Protein AF-A0A3E2NBL4-F1 (afdb_monomer_lite)

Foldseek 3Di:
DFKKKFKDAFDPLLQVVLCVVDPDDAPDRIWIKIFDAPDQQRRLVVCVVLVRHNRRDDPVGMDTDPDPLSVVVCVVPGMWIASRHHDDSHIDHSNVSD

Organism: NCBI:txid253257

Sequence (98 aa):
MKVLGTNTSLPYGMLQKIKQLSDKEIYHNQFRVICRCKGIADGNKKCELTGLGSKVFSAGWTSITGNRTELELCETEDIWICKDGTLGNEYVSVKDLQ

Secondary structure (DSSP, 8-state):
-EEEEEEEEPPHHHHHHHHHH-SS----SEEEEEEEESSHHHHHHHHHHTTS-S-S--TTTEEE---HHHHHHHHH-SEEEETTSSS-S-EEESGGG-

Radius of gyration: 12.04 Å; chains: 1; bounding box: 28×28×32 Å

pLDDT: mean 92.42, std 5.09, range [74.5, 97.81]

Structure (mmCIF, N/CA/C/O backbone):
data_AF-A0A3E2NBL4-F1
#
_entry.id   AF-A0A3E2NBL4-F1
#
loop_
_atom_site.group_PDB
_atom_site.id
_atom_site.type_symbol
_atom_site.label_atom_id
_atom_site.label_alt_id
_atom_site.label_comp_id
_atom_site.label_asym_id
_atom_site.label_entity_id
_atom_site.label_seq_id
_atom_site.pdbx_PDB_ins_code
_atom_site.Cartn_x
_atom_site.Cartn_y
_atom_site.Cartn_z
_atom_site.occupancy
_atom_site.B_iso_or_equiv
_atom_site.auth_seq_id
_atom_site.auth_comp_id
_atom_site.auth_asym_id
_atom_site.auth_atom_id
_atom_site.pdbx_PDB_model_num
ATOM 1 N N . MET A 1 1 ? -12.323 9.352 8.140 1.00 83.69 1 MET A N 1
ATOM 2 C CA . MET A 1 1 ? -11.413 8.305 7.613 1.00 83.69 1 MET A CA 1
ATOM 3 C C . MET A 1 1 ? -10.187 9.007 7.056 1.00 83.69 1 MET A C 1
ATOM 5 O O . MET A 1 1 ? -10.346 10.123 6.582 1.00 83.69 1 MET A O 1
ATOM 9 N N . LYS A 1 2 ? -8.993 8.420 7.158 1.00 92.75 2 LYS A N 1
ATOM 10 C CA . LYS A 1 2 ? -7.763 8.971 6.564 1.00 92.75 2 LYS A CA 1
ATOM 11 C C . LYS A 1 2 ? -7.161 7.961 5.602 1.00 92.75 2 LYS A C 1
ATOM 13 O O . LYS A 1 2 ? -7.427 6.770 5.736 1.00 92.75 2 LYS A O 1
ATOM 18 N N . VAL A 1 3 ? -6.349 8.435 4.669 1.00 96.88 3 VAL A N 1
ATOM 19 C CA . VAL A 1 3 ? -5.555 7.566 3.803 1.00 96.88 3 VAL A CA 1
ATOM 20 C C . VAL A 1 3 ? -4.115 7.627 4.288 1.00 96.88 3 VAL A C 1
ATOM 22 O O . VAL A 1 3 ? -3.514 8.700 4.360 1.00 96.88 3 VAL A O 1
ATOM 25 N N . LEU A 1 4 ? -3.597 6.483 4.721 1.00 97.25 4 LEU A N 1
ATOM 26 C CA . LEU A 1 4 ? -2.201 6.323 5.104 1.00 97.25 4 LEU A CA 1
ATOM 27 C C . LEU A 1 4 ? -1.394 5.920 3.878 1.00 97.25 4 LEU A C 1
ATOM 29 O O . LEU A 1 4 ? -1.876 5.118 3.091 1.00 97.25 4 LEU A O 1
ATOM 33 N N . GLY A 1 5 ? -0.180 6.440 3.747 1.00 96.69 5 GLY A N 1
ATOM 34 C CA . GLY A 1 5 ? 0.791 6.058 2.730 1.00 96.69 5 GLY A CA 1
ATOM 35 C C . GLY A 1 5 ? 2.105 5.633 3.375 1.00 96.69 5 GLY A C 1
ATOM 36 O O . GLY A 1 5 ? 2.550 6.235 4.354 1.00 96.69 5 GLY A O 1
ATOM 37 N N . THR A 1 6 ? 2.734 4.590 2.847 1.00 96.69 6 THR A N 1
ATOM 38 C CA . THR A 1 6 ? 4.067 4.143 3.269 1.00 96.69 6 THR A CA 1
ATOM 39 C C . THR A 1 6 ? 4.793 3.464 2.115 1.00 96.69 6 THR A C 1
ATOM 41 O O . THR A 1 6 ? 4.157 3.038 1.154 1.00 96.69 6 THR A O 1
ATOM 44 N N . ASN A 1 7 ? 6.115 3.355 2.213 1.00 95.56 7 ASN A N 1
ATOM 45 C CA . ASN A 1 7 ? 6.914 2.579 1.274 1.00 95.56 7 ASN A CA 1
ATOM 46 C C . ASN A 1 7 ? 7.317 1.276 1.959 1.00 95.56 7 ASN A C 1
ATOM 48 O O . ASN A 1 7 ? 7.960 1.304 3.007 1.00 95.56 7 ASN A O 1
ATOM 52 N N . THR A 1 8 ? 6.943 0.140 1.379 1.00 94.56 8 THR A N 1
ATOM 53 C CA . THR A 1 8 ? 7.277 -1.176 1.930 1.00 94.56 8 THR A CA 1
ATOM 54 C C . THR A 1 8 ? 7.569 -2.184 0.827 1.00 94.56 8 THR A C 1
ATOM 56 O O . THR A 1 8 ? 7.214 -1.977 -0.333 1.00 94.56 8 THR A O 1
ATOM 59 N N . SER A 1 9 ? 8.216 -3.285 1.186 1.00 93.25 9 SER A N 1
ATOM 60 C CA . SER A 1 9 ? 8.366 -4.427 0.291 1.00 93.25 9 SER A CA 1
ATOM 61 C C . SER A 1 9 ? 7.074 -5.234 0.220 1.00 93.25 9 SER A C 1
ATOM 63 O O . SER A 1 9 ? 6.332 -5.327 1.198 1.00 93.25 9 SER A O 1
ATOM 65 N N . LEU A 1 10 ? 6.824 -5.855 -0.932 1.00 93.25 10 LEU A N 1
ATOM 66 C CA . LEU A 1 10 ? 5.663 -6.718 -1.135 1.00 93.25 10 LEU A CA 1
ATOM 67 C C . LEU A 1 10 ? 6.003 -8.192 -0.862 1.00 93.25 10 LEU A C 1
ATOM 69 O O . LEU A 1 10 ? 7.143 -8.612 -1.095 1.00 93.25 10 LEU A O 1
ATOM 73 N N . PRO A 1 11 ? 5.021 -9.009 -0.439 1.00 93.69 11 PRO A N 1
ATOM 74 C CA . PRO A 1 11 ? 5.147 -10.462 -0.448 1.00 93.69 11 PRO A CA 1
ATOM 75 C C . 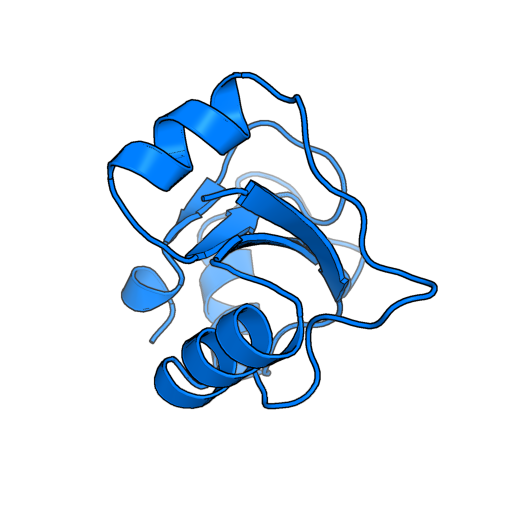PRO A 1 11 ? 5.536 -10.984 -1.836 1.00 93.69 11 PRO A C 1
ATOM 77 O O . PRO A 1 11 ? 5.096 -10.446 -2.851 1.00 93.69 11 PRO A O 1
ATOM 80 N N . TYR A 1 12 ? 6.315 -12.068 -1.892 1.00 91.38 12 TYR A N 1
ATOM 81 C CA . TYR A 1 12 ? 6.885 -12.579 -3.147 1.00 91.38 12 TYR A CA 1
ATOM 82 C C . TYR A 1 12 ? 5.837 -12.823 -4.248 1.00 91.38 12 TYR A C 1
ATOM 84 O O . TYR A 1 12 ? 6.046 -12.409 -5.384 1.00 91.38 12 TYR A O 1
ATOM 92 N N . GLY A 1 13 ? 4.691 -13.428 -3.917 1.00 92.06 13 GLY A N 1
ATOM 93 C CA . GLY A 1 13 ? 3.618 -13.673 -4.890 1.00 92.06 13 GLY A CA 1
ATOM 94 C C . GLY A 1 13 ? 3.039 -12.384 -5.487 1.00 92.06 13 GLY A C 1
ATOM 95 O O . GLY A 1 13 ? 2.897 -12.277 -6.704 1.00 92.06 13 GLY A O 1
ATOM 96 N N . MET A 1 14 ? 2.790 -11.374 -4.648 1.00 93.62 14 MET A N 1
ATOM 97 C CA . MET A 1 14 ? 2.317 -10.059 -5.098 1.00 93.62 14 MET A CA 1
ATOM 98 C C . MET A 1 14 ? 3.392 -9.320 -5.905 1.00 93.62 14 MET A C 1
ATOM 100 O O . MET A 1 14 ? 3.077 -8.690 -6.910 1.00 93.62 14 MET A O 1
ATOM 104 N N . LEU A 1 15 ? 4.665 -9.437 -5.508 1.00 92.31 15 LEU A N 1
ATOM 105 C CA . LEU A 1 15 ? 5.800 -8.850 -6.223 1.00 92.31 15 LEU A CA 1
ATOM 106 C C . LEU A 1 15 ? 5.929 -9.398 -7.652 1.00 92.31 15 LEU A C 1
ATOM 108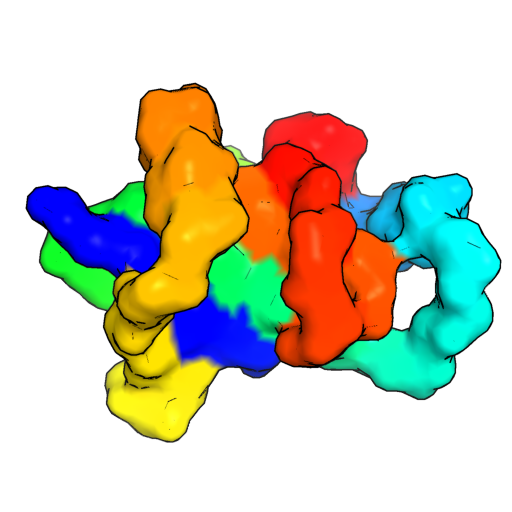 O O . LEU A 1 15 ? 6.220 -8.641 -8.573 1.00 92.31 15 LEU A O 1
ATOM 112 N N . GLN A 1 16 ? 5.725 -10.703 -7.853 1.00 91.44 16 GLN A N 1
ATOM 113 C CA . GLN A 1 16 ? 5.764 -11.294 -9.195 1.00 91.44 16 GLN A CA 1
ATOM 114 C C . GLN A 1 16 ? 4.629 -10.755 -10.071 1.00 91.44 16 GLN A C 1
ATOM 116 O O . GLN A 1 16 ? 4.874 -10.348 -11.204 1.00 91.44 16 GLN A O 1
ATOM 121 N N . LYS A 1 17 ? 3.406 -10.686 -9.532 1.00 93.06 17 LYS A N 1
ATOM 122 C CA . LYS A 1 17 ? 2.244 -10.168 -10.266 1.00 93.06 17 LYS A CA 1
ATOM 123 C C . LYS A 1 17 ? 2.386 -8.687 -10.604 1.00 93.06 17 LYS A C 1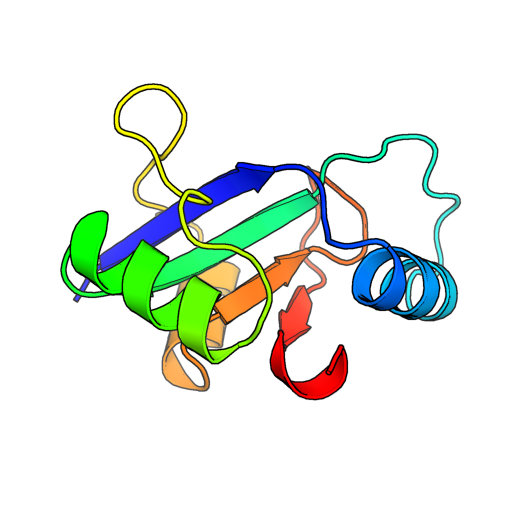
ATOM 125 O O . LYS A 1 17 ? 2.169 -8.308 -11.747 1.00 93.06 17 LYS A O 1
ATOM 130 N N . ILE A 1 18 ? 2.807 -7.846 -9.657 1.00 91.81 18 ILE A N 1
ATOM 131 C CA . ILE A 1 18 ? 2.937 -6.407 -9.924 1.00 91.81 18 ILE A CA 1
ATOM 132 C C . ILE A 1 18 ? 4.011 -6.117 -10.981 1.00 91.81 18 ILE A C 1
ATOM 134 O O . ILE A 1 18 ? 3.816 -5.242 -11.816 1.00 91.81 18 ILE A O 1
ATOM 138 N N . LYS A 1 19 ? 5.099 -6.903 -11.013 1.00 89.06 19 LYS A N 1
ATOM 139 C CA . LYS A 1 19 ? 6.137 -6.811 -12.053 1.00 89.06 19 LYS A CA 1
ATOM 140 C C . LYS A 1 19 ? 5.628 -7.168 -13.450 1.00 89.06 19 LYS A C 1
ATOM 142 O O . LYS A 1 19 ? 6.186 -6.680 -14.419 1.00 89.06 19 LYS A O 1
ATOM 147 N N . GLN A 1 20 ? 4.593 -8.000 -13.558 1.00 89.44 20 GLN A N 1
ATOM 148 C CA . GLN A 1 20 ? 3.943 -8.312 -14.837 1.00 89.44 20 GLN A CA 1
ATOM 149 C C . GLN A 1 20 ? 2.955 -7.223 -15.278 1.00 89.44 20 GLN A C 1
ATOM 151 O O . GLN A 1 20 ? 2.595 -7.174 -16.448 1.00 89.44 20 GLN A O 1
ATOM 156 N N . LEU A 1 21 ? 2.498 -6.381 -14.346 1.00 88.62 21 LEU A N 1
ATOM 157 C CA . LEU A 1 21 ? 1.507 -5.328 -14.586 1.00 88.62 21 LEU A CA 1
ATOM 158 C C . LEU A 1 21 ? 2.117 -3.937 -14.789 1.00 88.62 21 LEU A C 1
ATOM 160 O O . LEU A 1 21 ? 1.383 -3.018 -15.150 1.00 88.62 21 LEU A O 1
ATOM 164 N N . SER A 1 22 ? 3.400 -3.753 -14.476 1.00 84.81 22 SER A N 1
ATOM 165 C CA . SER A 1 22 ? 4.093 -2.484 -14.697 1.00 84.81 22 SER A CA 1
ATOM 166 C C . SER A 1 22 ? 4.698 -2.460 -16.094 1.00 84.81 22 SER A C 1
ATOM 168 O O . SER A 1 22 ? 5.384 -3.395 -16.501 1.00 84.81 22 SER A O 1
ATOM 170 N N . ASP A 1 23 ? 4.492 -1.348 -16.792 1.00 81.00 23 ASP A N 1
ATOM 171 C CA . ASP A 1 23 ? 5.113 -1.073 -18.089 1.00 81.00 23 ASP A CA 1
ATOM 172 C C . ASP A 1 23 ? 6.569 -0.586 -17.948 1.00 81.00 23 ASP A C 1
ATOM 174 O O . ASP A 1 23 ? 7.234 -0.271 -18.938 1.00 81.00 23 ASP A O 1
ATOM 178 N N . LYS A 1 24 ? 7.077 -0.492 -16.711 1.00 81.38 24 LYS A N 1
ATOM 179 C CA . LYS A 1 24 ? 8.422 -0.012 -16.388 1.00 81.38 24 LYS A CA 1
ATOM 180 C C . LYS A 1 24 ? 9.264 -1.111 -15.766 1.00 81.38 24 LYS A C 1
ATOM 182 O O . LYS A 1 24 ? 8.788 -1.974 -15.032 1.00 81.38 24 LYS A O 1
ATOM 187 N N . GLU A 1 25 ? 10.567 -1.029 -16.009 1.00 78.94 25 GLU A N 1
ATOM 188 C CA . GLU A 1 25 ? 11.514 -1.920 -15.358 1.00 78.94 25 GLU A CA 1
ATOM 189 C C . GLU A 1 25 ? 11.639 -1.551 -13.870 1.00 78.94 25 GLU A C 1
ATOM 191 O O . GLU A 1 25 ? 12.103 -0.470 -13.499 1.00 78.94 25 GLU A O 1
ATOM 196 N N . ILE A 1 26 ? 11.175 -2.450 -12.998 1.00 79.94 26 ILE A N 1
ATOM 197 C CA . ILE A 1 26 ? 11.185 -2.240 -11.550 1.00 79.94 26 ILE A CA 1
ATOM 198 C C . ILE A 1 26 ? 12.517 -2.723 -10.966 1.00 79.94 26 ILE A C 1
ATOM 200 O O . ILE A 1 26 ? 12.697 -3.910 -10.676 1.00 79.94 26 ILE A O 1
ATOM 204 N N . TYR A 1 27 ? 13.435 -1.783 -10.735 1.00 74.50 27 TYR A N 1
ATOM 205 C CA . TYR A 1 27 ? 14.747 -2.062 -10.130 1.00 74.50 27 TYR A CA 1
ATOM 206 C C . TYR A 1 27 ? 14.734 -2.101 -8.593 1.00 74.50 27 TYR A C 1
ATOM 208 O O . TYR A 1 27 ? 15.663 -2.623 -7.975 1.00 74.50 27 TYR A O 1
ATOM 216 N N . HIS A 1 28 ? 13.692 -1.560 -7.955 1.00 74.88 28 HIS A N 1
ATOM 217 C CA . HIS A 1 28 ? 13.578 -1.485 -6.497 1.00 74.88 28 HIS A CA 1
ATOM 218 C C . HIS A 1 28 ? 12.466 -2.392 -5.969 1.00 74.88 28 HIS A C 1
ATOM 220 O O . HIS A 1 28 ? 11.395 -2.491 -6.549 1.00 74.88 28 HIS A O 1
ATOM 226 N N . ASN A 1 29 ? 12.695 -3.023 -4.817 1.00 85.44 29 ASN A N 1
ATOM 227 C CA . ASN A 1 29 ? 11.709 -3.920 -4.202 1.00 85.44 29 ASN A CA 1
ATOM 228 C C . ASN A 1 29 ? 10.739 -3.202 -3.251 1.00 85.44 29 ASN A C 1
ATOM 230 O O . ASN A 1 29 ? 9.971 -3.872 -2.568 1.00 85.44 29 ASN A O 1
ATOM 234 N N . GLN A 1 30 ? 10.792 -1.869 -3.175 1.00 92.31 30 GLN A N 1
ATOM 235 C CA . GLN A 1 30 ? 9.889 -1.070 -2.351 1.00 92.31 30 GLN A CA 1
ATOM 236 C C . GLN A 1 30 ? 8.797 -0.433 -3.201 1.00 92.31 30 GLN A C 1
ATOM 238 O O . GLN A 1 30 ? 9.056 0.104 -4.276 1.00 92.31 30 GLN A O 1
ATOM 243 N N . PHE A 1 31 ? 7.589 -0.451 -2.659 1.00 95.06 31 PHE A N 1
ATOM 244 C CA . PHE A 1 31 ? 6.381 0.011 -3.310 1.00 95.06 31 PHE A CA 1
ATOM 245 C C . PHE A 1 31 ? 5.632 0.946 -2.383 1.00 95.06 31 PHE A C 1
ATOM 247 O O . PHE A 1 31 ? 5.566 0.724 -1.169 1.00 95.06 31 PHE A O 1
ATOM 254 N N . ARG A 1 32 ? 5.051 1.989 -2.967 1.00 95.31 32 ARG A N 1
ATOM 255 C CA . ARG A 1 32 ? 4.134 2.860 -2.256 1.00 95.31 32 ARG A CA 1
ATOM 256 C C . ARG A 1 32 ? 2.820 2.119 -2.062 1.00 95.31 32 ARG A C 1
ATOM 258 O O . ARG A 1 32 ? 2.160 1.747 -3.028 1.00 95.31 32 ARG A O 1
ATOM 265 N N . VAL A 1 33 ? 2.452 1.923 -0.806 1.00 97.06 33 VAL A N 1
ATOM 266 C CA . VAL A 1 33 ? 1.186 1.325 -0.391 1.00 97.06 33 VAL A CA 1
ATOM 267 C C . VAL A 1 33 ? 0.347 2.405 0.262 1.00 97.06 33 VAL A C 1
ATOM 269 O O . VAL A 1 33 ? 0.819 3.091 1.174 1.00 97.06 33 VAL A O 1
ATOM 272 N N . ILE A 1 34 ? -0.902 2.524 -0.179 1.00 97.31 34 ILE A N 1
ATOM 273 C CA . ILE A 1 34 ? -1.891 3.404 0.435 1.00 97.31 34 ILE A CA 1
ATOM 274 C C . ILE A 1 34 ? -3.040 2.598 1.033 1.00 97.31 34 ILE A C 1
ATOM 276 O O . ILE A 1 34 ? -3.409 1.547 0.510 1.00 97.31 34 ILE A O 1
ATOM 280 N N . CYS A 1 35 ? -3.585 3.072 2.153 1.00 97.69 35 CYS A N 1
ATOM 281 C CA . CYS A 1 35 ? -4.689 2.416 2.843 1.00 97.69 35 CYS A CA 1
ATOM 282 C C . CYS A 1 35 ? -5.668 3.416 3.464 1.00 97.69 35 CYS A C 1
ATOM 284 O O . CYS A 1 35 ? -5.290 4.205 4.341 1.00 97.69 35 CYS A O 1
ATOM 286 N N . ARG A 1 36 ? -6.948 3.338 3.087 1.00 97.31 36 ARG A N 1
ATOM 287 C CA . ARG A 1 36 ? -8.034 4.047 3.768 1.00 97.31 36 ARG A CA 1
ATOM 288 C C . ARG A 1 36 ? -8.350 3.365 5.090 1.00 97.31 36 ARG A C 1
ATOM 290 O O . ARG A 1 36 ? -8.827 2.235 5.135 1.00 97.31 36 ARG A O 1
ATOM 297 N N . CYS A 1 37 ? -8.125 4.057 6.198 1.00 96.69 37 CYS A N 1
ATOM 298 C CA . CYS A 1 37 ? -8.302 3.480 7.526 1.00 96.69 37 CYS A CA 1
ATOM 299 C C . CYS A 1 37 ? -8.561 4.539 8.606 1.00 96.69 37 CYS A C 1
ATOM 301 O O . CYS A 1 37 ? -8.471 5.754 8.393 1.00 96.69 37 CYS A O 1
ATOM 303 N N . LYS A 1 38 ? -8.906 4.074 9.810 1.00 95.88 38 LYS A N 1
ATOM 304 C CA . LYS A 1 38 ? -9.056 4.927 11.004 1.00 95.88 38 LYS A CA 1
ATOM 305 C C . LYS A 1 38 ? -7.710 5.275 11.652 1.00 95.88 38 LYS A C 1
ATOM 307 O O . LYS A 1 38 ? -7.594 6.295 12.328 1.00 95.88 38 LYS A O 1
ATOM 312 N N . GLY A 1 39 ? -6.679 4.461 11.438 1.00 95.69 39 GLY A N 1
ATOM 313 C CA . GLY A 1 39 ? -5.368 4.567 12.082 1.00 95.69 39 GLY A CA 1
ATOM 314 C C . GLY A 1 39 ? -4.447 3.416 11.689 1.00 95.69 39 GLY A C 1
ATOM 315 O O . GLY A 1 39 ? -4.883 2.497 11.008 1.00 95.69 39 GLY A O 1
ATOM 316 N N . ILE A 1 40 ? -3.191 3.452 12.146 1.00 96.81 40 ILE A N 1
ATOM 317 C CA . ILE A 1 40 ? -2.172 2.441 11.800 1.00 96.81 40 ILE A CA 1
ATOM 318 C C . ILE A 1 40 ? -2.641 1.021 12.144 1.00 96.81 40 ILE A C 1
ATOM 320 O O . ILE A 1 40 ? -2.493 0.122 11.326 1.00 96.81 40 ILE A O 1
ATOM 324 N N . ALA A 1 41 ? -3.247 0.822 13.318 1.00 96.69 41 ALA A N 1
ATOM 325 C CA . ALA A 1 41 ? -3.747 -0.491 13.731 1.00 96.69 41 ALA A CA 1
ATOM 326 C C . ALA A 1 41 ? -4.841 -1.029 12.789 1.00 96.69 41 ALA A C 1
ATOM 328 O O . ALA A 1 41 ? -4.806 -2.192 12.401 1.00 96.69 41 ALA A O 1
ATOM 329 N N . ASP A 1 42 ? -5.779 -0.170 12.383 1.00 97.38 42 ASP A N 1
ATOM 330 C CA . ASP A 1 42 ? -6.832 -0.516 11.421 1.00 97.38 42 ASP A CA 1
ATOM 331 C C . ASP A 1 42 ? -6.241 -0.791 10.029 1.00 97.38 42 ASP A C 1
ATOM 333 O O . ASP A 1 42 ? -6.580 -1.790 9.404 1.00 97.38 42 ASP A O 1
ATOM 337 N N . GLY A 1 43 ? -5.289 0.036 9.580 1.00 96.88 43 GLY A N 1
ATOM 338 C CA . GLY A 1 43 ? -4.587 -0.162 8.312 1.00 96.88 43 GLY A CA 1
ATOM 339 C C . GLY A 1 43 ? -3.840 -1.495 8.255 1.00 96.88 43 GLY A C 1
ATOM 340 O O . GLY A 1 43 ? -4.014 -2.250 7.305 1.00 96.88 43 GLY A O 1
ATOM 341 N N . ASN A 1 44 ? -3.083 -1.830 9.303 1.00 97.69 44 ASN A N 1
ATOM 342 C CA . ASN A 1 44 ? -2.366 -3.103 9.399 1.00 97.69 44 ASN A CA 1
ATOM 343 C C . ASN A 1 44 ? -3.309 -4.307 9.474 1.00 97.69 44 ASN A C 1
ATOM 345 O O . ASN A 1 44 ? -3.034 -5.318 8.835 1.00 97.69 44 ASN A O 1
ATOM 349 N N . LYS A 1 45 ? -4.445 -4.194 10.175 1.00 97.81 45 LYS A N 1
ATOM 350 C CA . LYS A 1 45 ? -5.468 -5.250 10.184 1.00 97.81 45 LYS A CA 1
ATOM 351 C C . LYS A 1 45 ? -5.997 -5.526 8.775 1.00 97.81 45 LYS A C 1
ATOM 353 O O . LYS A 1 45 ? -6.151 -6.682 8.396 1.00 97.81 45 LYS A O 1
ATOM 358 N N . LYS A 1 46 ? -6.263 -4.481 7.983 1.00 96.81 46 LYS A N 1
ATOM 359 C CA . LYS A 1 46 ? -6.698 -4.646 6.587 1.00 96.81 46 LYS A CA 1
ATOM 360 C C . LYS A 1 46 ? -5.607 -5.290 5.728 1.00 96.81 46 LYS A C 1
ATOM 362 O O . LYS A 1 46 ? -5.912 -6.198 4.967 1.00 96.81 46 LYS A O 1
ATOM 367 N N . CYS A 1 47 ? -4.348 -4.876 5.883 1.00 96.50 47 CYS A N 1
ATOM 368 C CA . CYS A 1 47 ? -3.218 -5.481 5.170 1.00 96.50 47 CYS A CA 1
ATOM 369 C C . CYS A 1 47 ? -3.011 -6.960 5.514 1.00 96.50 47 CYS A C 1
ATOM 371 O O . CYS A 1 47 ? -2.647 -7.751 4.649 1.00 96.50 47 CYS A O 1
ATOM 373 N N . GLU A 1 48 ? -3.246 -7.348 6.764 1.00 96.38 48 GLU A N 1
ATOM 374 C CA . GLU A 1 48 ? -3.161 -8.743 7.188 1.00 96.38 48 GLU A CA 1
ATOM 375 C C . GLU A 1 48 ? -4.257 -9.590 6.534 1.00 96.38 48 GLU A C 1
ATOM 377 O O . GLU A 1 48 ? -3.965 -10.650 5.984 1.00 96.38 48 GLU A O 1
ATOM 382 N N . LEU A 1 49 ? -5.495 -9.082 6.492 1.00 95.44 49 LEU A N 1
ATOM 383 C CA . LEU A 1 49 ? -6.622 -9.749 5.828 1.00 95.44 49 LEU A CA 1
ATOM 384 C C . LEU A 1 49 ? -6.408 -9.934 4.322 1.00 95.44 49 LEU A C 1
ATOM 386 O O . L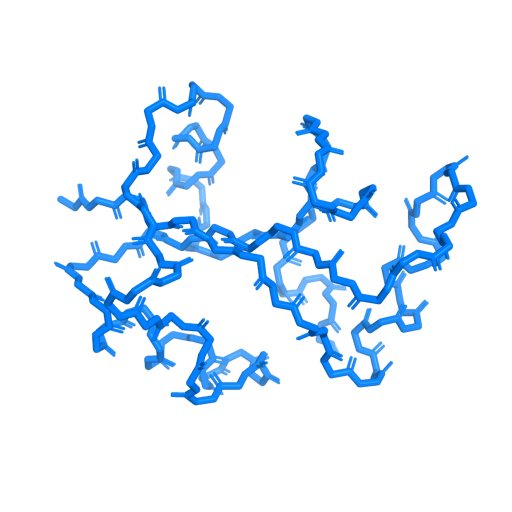EU A 1 49 ? -6.941 -10.878 3.742 1.00 95.44 49 LEU A O 1
ATOM 390 N N . THR A 1 50 ? -5.634 -9.054 3.687 1.00 94.06 50 THR A N 1
ATOM 391 C CA . THR A 1 50 ? -5.315 -9.161 2.259 1.00 94.06 50 THR A CA 1
ATOM 392 C C . THR A 1 50 ? -4.022 -9.927 1.980 1.00 94.06 50 THR A C 1
ATOM 394 O O . THR A 1 50 ? -3.654 -10.111 0.822 1.00 94.06 50 THR A O 1
ATOM 397 N N . GLY A 1 51 ? -3.326 -10.411 3.011 1.00 93.56 51 GLY A N 1
ATOM 398 C CA . GLY A 1 51 ? -2.051 -11.115 2.860 1.00 93.56 51 GLY A CA 1
ATOM 399 C C . GLY A 1 51 ? -0.865 -10.203 2.524 1.00 93.56 51 GLY A C 1
ATOM 400 O O . GLY A 1 51 ? 0.225 -10.705 2.261 1.00 93.56 51 GLY A O 1
ATOM 401 N N . LEU A 1 52 ? -1.043 -8.877 2.561 1.00 93.88 52 LEU A N 1
ATOM 402 C CA . LEU A 1 52 ? 0.026 -7.900 2.337 1.00 93.88 52 LEU A CA 1
ATOM 403 C C . LEU A 1 52 ? 1.023 -7.859 3.508 1.00 93.88 52 LEU A C 1
ATOM 405 O O . LEU A 1 52 ? 2.209 -7.606 3.310 1.00 93.88 52 LEU A O 1
ATOM 409 N N . GLY A 1 53 ? 0.544 -8.129 4.725 1.00 93.62 53 GLY A N 1
ATOM 410 C CA . GLY A 1 53 ? 1.366 -8.270 5.928 1.00 93.62 53 GLY A CA 1
ATOM 411 C C . GLY A 1 53 ? 0.782 -7.568 7.155 1.00 93.62 53 GLY A C 1
ATOM 412 O O . GLY A 1 53 ? -0.080 -6.702 7.045 1.00 93.62 53 GLY A O 1
ATOM 413 N N . SER A 1 54 ? 1.279 -7.918 8.343 1.00 92.19 54 SER A N 1
ATOM 414 C CA . SER A 1 54 ? 0.741 -7.447 9.634 1.00 92.19 54 SER A CA 1
ATOM 415 C C . SER A 1 54 ? 1.391 -6.167 10.183 1.00 92.19 54 SER A C 1
ATOM 417 O O . SER A 1 54 ? 0.907 -5.587 11.154 1.00 92.19 54 SER A O 1
ATOM 419 N N . LYS A 1 55 ? 2.493 -5.698 9.581 1.00 93.69 55 LYS A N 1
ATOM 420 C CA . LYS A 1 55 ? 3.243 -4.496 10.005 1.00 93.69 55 LYS A CA 1
ATOM 421 C C . LYS A 1 55 ? 3.647 -3.619 8.818 1.00 93.69 55 LYS A C 1
ATOM 423 O O . LYS A 1 55 ? 4.795 -3.202 8.708 1.00 93.69 55 LYS A O 1
ATOM 428 N N . VAL A 1 56 ? 2.701 -3.369 7.919 1.00 96.56 56 VAL A N 1
ATOM 429 C CA . VAL A 1 56 ? 2.918 -2.533 6.730 1.00 96.56 56 VAL A CA 1
ATOM 430 C C . VAL A 1 56 ? 3.101 -1.065 7.123 1.00 96.56 56 VAL A C 1
ATOM 432 O O . VAL A 1 56 ? 4.044 -0.418 6.684 1.00 96.56 56 VAL A O 1
ATOM 435 N N . PHE A 1 57 ? 2.241 -0.553 8.002 1.00 97.00 57 PHE A N 1
ATOM 436 C CA . PHE A 1 57 ? 2.262 0.824 8.486 1.00 97.00 57 PHE A CA 1
ATOM 437 C C . PHE A 1 57 ? 2.924 0.934 9.864 1.00 97.00 57 PHE A C 1
ATOM 439 O O . PHE A 1 57 ? 2.658 0.138 10.770 1.00 97.00 57 PHE A O 1
ATOM 446 N N . SER A 1 58 ? 3.752 1.965 10.047 1.00 95.25 58 SER A N 1
ATOM 447 C CA . SER A 1 58 ? 4.458 2.264 11.297 1.00 95.25 58 SER A CA 1
ATOM 448 C C . SER A 1 58 ? 4.649 3.770 11.495 1.00 95.25 58 SER A C 1
ATOM 450 O O . SER A 1 58 ? 4.795 4.527 10.539 1.00 95.25 58 SER A O 1
ATOM 452 N N . ALA A 1 59 ? 4.657 4.224 12.750 1.00 90.38 59 ALA A N 1
ATOM 453 C CA . ALA A 1 59 ? 4.580 5.649 13.090 1.00 90.38 59 ALA A CA 1
ATOM 454 C C . ALA A 1 59 ? 5.741 6.518 12.553 1.00 90.38 59 ALA A C 1
ATOM 456 O O . ALA A 1 59 ? 5.558 7.719 12.404 1.00 90.38 59 ALA A O 1
ATOM 457 N N . GLY A 1 60 ? 6.904 5.929 12.246 1.00 91.00 60 GLY A N 1
ATOM 458 C CA . GLY A 1 60 ? 8.065 6.648 11.696 1.00 91.00 60 GLY A CA 1
ATOM 459 C C . GLY A 1 60 ? 8.163 6.655 10.166 1.00 91.00 60 GLY A C 1
ATOM 460 O O . GLY A 1 60 ? 8.926 7.438 9.615 1.00 91.00 60 GLY A O 1
ATOM 461 N N . TRP A 1 61 ? 7.397 5.801 9.481 1.00 90.62 61 TRP A N 1
ATOM 462 C CA . TRP A 1 61 ? 7.512 5.575 8.030 1.00 90.62 61 TRP A CA 1
ATOM 463 C C . TRP A 1 61 ? 6.176 5.714 7.294 1.00 90.62 61 TRP A C 1
ATOM 465 O O . TRP A 1 61 ? 6.085 5.483 6.088 1.00 90.62 61 TRP A O 1
ATOM 475 N N . THR A 1 62 ? 5.116 6.054 8.022 1.00 95.62 62 THR A N 1
ATOM 476 C CA . THR A 1 62 ? 3.767 6.235 7.497 1.00 95.62 62 THR A CA 1
ATOM 477 C C . THR A 1 62 ? 3.360 7.694 7.587 1.00 95.62 62 THR A C 1
ATOM 479 O O . THR A 1 62 ? 3.418 8.301 8.654 1.00 95.62 62 THR A O 1
ATOM 482 N N . SER A 1 63 ? 2.883 8.234 6.473 1.00 94.50 63 SER A N 1
ATOM 483 C CA . SER A 1 63 ? 2.308 9.571 6.389 1.00 94.50 63 SER A CA 1
ATOM 484 C C . SER A 1 63 ? 0.816 9.500 6.075 1.00 94.50 63 SER A C 1
ATOM 486 O O . SER A 1 63 ? 0.313 8.495 5.575 1.00 94.50 63 SER A O 1
ATOM 488 N N . ILE A 1 64 ? 0.083 10.564 6.397 1.00 95.00 64 ILE A N 1
ATOM 489 C CA . ILE A 1 64 ? -1.261 10.770 5.852 1.00 95.00 64 ILE A CA 1
ATOM 490 C C . ILE A 1 64 ? -1.077 11.412 4.482 1.00 95.00 64 ILE A C 1
ATOM 492 O O . ILE A 1 64 ? -0.374 12.416 4.369 1.00 95.00 64 ILE A O 1
ATOM 496 N N . THR A 1 65 ? -1.688 10.838 3.452 1.00 89.06 65 THR A N 1
ATOM 497 C CA . THR A 1 65 ? -1.610 11.405 2.106 1.00 89.06 65 THR A CA 1
ATOM 498 C C . THR A 1 65 ? -2.674 12.475 1.879 1.00 89.06 65 THR A C 1
ATOM 500 O O . THR A 1 65 ? -3.815 12.343 2.322 1.00 89.06 65 THR A O 1
ATOM 503 N N . GLY A 1 66 ? -2.280 13.536 1.175 1.00 85.50 66 GLY A N 1
ATOM 504 C CA . GLY A 1 66 ? -3.174 14.541 0.594 1.00 85.50 66 GLY A CA 1
ATOM 505 C C . GLY A 1 66 ? -3.199 14.490 -0.937 1.00 85.50 66 GLY A C 1
ATOM 506 O O . GLY A 1 66 ? -3.700 15.416 -1.567 1.00 85.50 66 GLY A O 1
ATOM 507 N N . ASN A 1 67 ? -2.614 13.452 -1.547 1.00 90.56 67 ASN A N 1
ATOM 508 C CA . ASN A 1 67 ? -2.603 13.293 -2.997 1.00 90.56 67 ASN A CA 1
ATOM 509 C C . ASN A 1 67 ? -4.018 12.963 -3.495 1.00 90.56 67 ASN A C 1
ATOM 511 O O . ASN A 1 67 ? -4.617 11.984 -3.054 1.00 90.56 67 ASN A O 1
ATOM 515 N N . ARG A 1 68 ? -4.540 13.764 -4.431 1.00 92.75 68 ARG A N 1
ATOM 516 C CA . ARG A 1 68 ? -5.915 13.625 -4.926 1.00 92.75 68 ARG A CA 1
ATOM 517 C C . ARG A 1 68 ? -6.196 12.244 -5.530 1.00 92.75 68 ARG A C 1
ATOM 519 O O . ARG A 1 68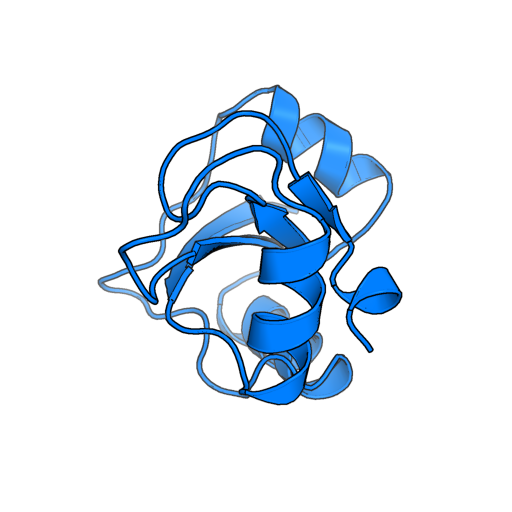 ? -7.216 11.658 -5.196 1.00 92.75 68 ARG A O 1
ATOM 526 N N . THR A 1 69 ? -5.286 11.710 -6.343 1.00 92.75 69 THR A N 1
ATOM 52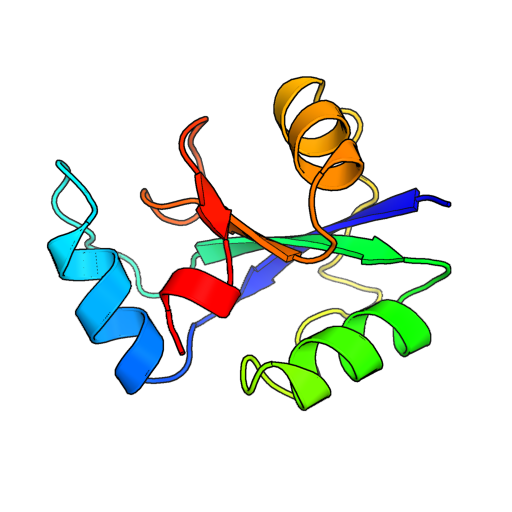7 C CA . THR A 1 69 ? -5.429 10.385 -6.966 1.00 92.75 69 THR A CA 1
ATOM 528 C C . THR A 1 69 ? -5.544 9.287 -5.911 1.00 92.75 69 THR A C 1
ATOM 530 O O . THR A 1 69 ? -6.409 8.424 -5.996 1.00 92.75 69 THR A O 1
ATOM 533 N N . GLU A 1 70 ? -4.707 9.342 -4.874 1.00 93.81 70 GLU A N 1
ATOM 534 C CA . GLU A 1 70 ? -4.728 8.363 -3.781 1.00 93.81 70 GLU A CA 1
ATOM 535 C C . GLU A 1 70 ? -6.028 8.439 -2.971 1.00 93.81 70 GLU A C 1
ATOM 537 O O . GLU A 1 70 ? -6.564 7.413 -2.558 1.00 93.81 70 GLU A O 1
ATOM 542 N N . LEU A 1 71 ? -6.557 9.650 -2.770 1.00 94.81 71 LEU A N 1
ATOM 543 C CA . LEU A 1 71 ? -7.843 9.858 -2.106 1.00 94.81 71 LEU A CA 1
ATOM 544 C C . LEU A 1 71 ? -9.004 9.299 -2.938 1.00 94.81 71 LEU A C 1
ATOM 546 O O . LEU A 1 71 ? -9.834 8.582 -2.388 1.00 94.81 71 LEU A O 1
ATOM 550 N N . GLU A 1 72 ? -9.042 9.586 -4.241 1.00 95.25 72 GLU A N 1
ATOM 551 C CA . GLU A 1 72 ? -10.080 9.109 -5.166 1.00 95.25 72 GLU A CA 1
ATOM 552 C C . GLU A 1 72 ? -10.096 7.575 -5.267 1.00 95.25 72 GLU A C 1
ATOM 554 O O . GLU A 1 72 ? -11.158 6.964 -5.165 1.00 95.25 72 GLU A O 1
ATOM 559 N N . LEU A 1 73 ? -8.927 6.934 -5.377 1.00 95.38 73 LEU A N 1
ATOM 560 C CA . LEU A 1 73 ? -8.804 5.469 -5.353 1.00 95.38 73 LEU A CA 1
ATOM 561 C C . LEU A 1 73 ? -9.319 4.876 -4.038 1.00 95.38 73 LEU A C 1
ATOM 563 O O . LEU A 1 73 ? -10.009 3.858 -4.013 1.00 95.38 73 LEU A O 1
ATOM 567 N N . CYS A 1 74 ? -9.024 5.535 -2.921 1.00 95.00 74 CYS A N 1
ATOM 568 C CA . CYS A 1 74 ? -9.492 5.093 -1.619 1.00 95.00 74 CYS A CA 1
ATOM 569 C C . CYS A 1 74 ? -11.009 5.267 -1.406 1.00 95.00 74 CYS A C 1
ATOM 571 O O . CYS A 1 74 ? -11.567 4.708 -0.456 1.00 95.00 74 CYS A O 1
ATOM 573 N N . GLU A 1 75 ? -11.711 5.995 -2.276 1.00 94.00 75 GLU A N 1
ATOM 574 C CA . GLU A 1 75 ? -13.176 6.004 -2.272 1.00 94.00 75 GLU A CA 1
ATOM 575 C C . GLU A 1 75 ? -13.786 4.718 -2.840 1.00 94.00 75 GLU A C 1
ATOM 577 O O . GLU A 1 75 ? -14.900 4.370 -2.449 1.00 94.00 75 GLU A O 1
ATOM 582 N N . THR A 1 76 ? -13.060 3.976 -3.682 1.00 93.88 76 THR A N 1
ATOM 583 C CA . THR A 1 76 ? -13.544 2.718 -4.269 1.00 93.88 76 THR A CA 1
ATOM 584 C C . THR A 1 76 ? -13.085 1.492 -3.483 1.00 93.88 76 THR A C 1
ATOM 586 O O . THR A 1 76 ? -13.905 0.629 -3.172 1.00 93.88 76 THR A O 1
ATOM 589 N N . GLU A 1 77 ? -11.805 1.422 -3.103 1.00 94.31 77 GLU A N 1
ATOM 590 C CA . GLU A 1 77 ? -11.264 0.319 -2.303 1.00 94.31 77 GLU A CA 1
ATOM 591 C C . GLU A 1 77 ? -10.292 0.769 -1.215 1.00 94.31 77 GLU A C 1
ATOM 593 O O . GLU A 1 77 ? -9.689 1.834 -1.276 1.00 94.31 77 GLU A O 1
ATOM 598 N N . ASP A 1 78 ? -10.103 -0.084 -0.208 1.00 95.19 78 ASP A N 1
ATOM 599 C CA . ASP A 1 78 ? -9.309 0.277 0.957 1.00 95.19 78 ASP A CA 1
ATOM 600 C C . ASP A 1 78 ? -7.804 0.331 0.693 1.00 95.19 78 ASP A C 1
ATOM 602 O O . ASP A 1 78 ? -7.164 1.220 1.242 1.00 95.19 78 ASP A O 1
ATOM 606 N N . ILE A 1 79 ? -7.226 -0.599 -0.078 1.00 97.44 79 ILE A N 1
ATOM 607 C CA . ILE A 1 79 ? -5.767 -0.749 -0.206 1.00 97.44 79 ILE A CA 1
ATOM 608 C C . ILE A 1 79 ? -5.353 -0.764 -1.670 1.00 97.44 79 ILE A C 1
ATOM 610 O O . ILE A 1 79 ? -5.810 -1.603 -2.447 1.00 97.44 79 ILE A O 1
ATOM 614 N N . TRP A 1 80 ? -4.390 0.094 -1.990 1.00 97.56 80 TRP A N 1
ATOM 615 C CA . TRP A 1 80 ? -3.798 0.188 -3.316 1.00 97.56 80 TRP A CA 1
ATOM 616 C C . TRP A 1 80 ? -2.279 0.200 -3.240 1.00 97.56 80 TRP A C 1
ATOM 618 O O . TRP A 1 80 ? -1.688 0.664 -2.260 1.00 97.56 80 TRP A O 1
ATOM 628 N N . ILE A 1 81 ? -1.650 -0.300 -4.296 1.00 96.25 81 ILE A N 1
ATOM 629 C CA . ILE A 1 81 ? -0.199 -0.389 -4.422 1.00 96.25 81 ILE A CA 1
ATOM 630 C C . ILE A 1 81 ? 0.202 0.299 -5.723 1.00 96.25 81 ILE A C 1
ATOM 632 O O . ILE A 1 81 ? -0.370 0.018 -6.773 1.00 96.25 81 ILE A O 1
ATOM 636 N N . CYS A 1 82 ? 1.159 1.220 -5.654 1.00 94.75 82 CYS A N 1
ATOM 637 C CA . CYS A 1 82 ? 1.695 1.886 -6.836 1.00 94.75 82 CYS A CA 1
ATOM 638 C C . CYS A 1 82 ? 2.431 0.859 -7.704 1.00 94.75 82 CYS A C 1
ATOM 640 O O . CYS A 1 82 ? 3.337 0.184 -7.217 1.00 94.75 82 CYS A O 1
ATOM 642 N N . LYS A 1 83 ? 2.052 0.737 -8.978 1.00 91.88 83 LYS A N 1
ATOM 643 C CA . LYS A 1 83 ? 2.618 -0.252 -9.910 1.00 91.88 83 LYS A CA 1
ATOM 644 C C . LYS A 1 83 ? 4.107 -0.026 -10.160 1.00 91.88 83 LYS A C 1
ATOM 646 O O . LYS A 1 83 ? 4.861 -0.984 -10.277 1.00 91.88 83 LYS A O 1
ATOM 651 N N . ASP A 1 84 ? 4.522 1.236 -10.164 1.00 88.62 84 ASP A N 1
ATOM 652 C CA . ASP A 1 84 ? 5.864 1.670 -10.562 1.00 88.62 84 ASP A CA 1
ATOM 653 C C . ASP A 1 84 ? 6.863 1.755 -9.394 1.00 88.62 84 ASP A C 1
ATOM 655 O O . ASP A 1 84 ? 7.961 2.295 -9.535 1.00 88.62 84 ASP A O 1
ATOM 659 N N . GLY A 1 85 ? 6.499 1.247 -8.213 1.00 90.69 85 GLY A N 1
ATOM 660 C CA . GLY A 1 85 ? 7.345 1.299 -7.022 1.00 90.69 85 GLY A CA 1
ATOM 661 C C . GLY A 1 85 ? 6.952 2.430 -6.075 1.00 90.69 85 GLY A C 1
ATOM 662 O O . GLY A 1 85 ? 5.803 2.524 -5.649 1.00 90.69 85 GLY A O 1
ATOM 663 N N . THR A 1 86 ? 7.906 3.259 -5.650 1.00 90.56 86 THR A N 1
ATOM 664 C CA . THR A 1 86 ? 7.686 4.263 -4.586 1.00 90.56 86 THR A CA 1
ATOM 665 C C . THR A 1 86 ? 7.112 5.591 -5.082 1.00 90.56 86 THR A C 1
ATOM 667 O O . THR A 1 86 ? 6.560 6.354 -4.286 1.00 90.56 86 THR A O 1
ATOM 670 N N . LEU A 1 87 ? 7.229 5.872 -6.381 1.00 84.38 87 LEU A N 1
ATOM 671 C CA . LEU A 1 87 ? 6.783 7.106 -7.022 1.00 84.38 87 LEU A CA 1
ATOM 672 C C . LEU A 1 87 ? 5.998 6.761 -8.286 1.00 84.38 87 LEU A C 1
ATOM 674 O O . LEU A 1 87 ? 6.461 5.979 -9.108 1.00 84.38 87 LEU A O 1
ATOM 678 N N . GLY A 1 88 ? 4.822 7.360 -8.446 1.00 84.25 88 GLY A N 1
ATOM 679 C CA . GLY A 1 88 ? 3.964 7.119 -9.599 1.00 84.25 88 GLY A CA 1
ATOM 680 C C . GLY A 1 88 ? 2.519 7.520 -9.331 1.00 84.25 88 GLY A C 1
ATOM 681 O O . GLY A 1 88 ? 2.142 7.825 -8.199 1.00 84.25 88 GLY A O 1
ATOM 682 N N . ASN A 1 89 ? 1.726 7.521 -10.400 1.00 86.94 89 ASN A N 1
ATOM 683 C CA . ASN A 1 89 ? 0.293 7.824 -10.360 1.00 86.94 89 ASN A CA 1
ATOM 684 C C . ASN A 1 89 ? -0.568 6.608 -10.722 1.00 86.94 89 ASN A C 1
ATOM 686 O O . ASN A 1 89 ? -1.792 6.707 -10.729 1.00 86.94 89 ASN A O 1
ATOM 690 N N . GLU A 1 90 ? 0.063 5.476 -11.025 1.00 92.06 90 GLU A N 1
ATOM 691 C CA . GLU A 1 90 ? -0.611 4.257 -11.445 1.00 92.06 90 GLU A CA 1
ATOM 692 C C . GLU A 1 90 ? -0.636 3.261 -10.300 1.00 92.06 90 GLU A C 1
ATOM 694 O O . GLU A 1 90 ? 0.400 2.899 -9.742 1.00 92.06 90 GLU A O 1
ATOM 699 N N . TYR A 1 91 ? -1.836 2.817 -9.954 1.00 95.06 91 TYR A N 1
ATOM 700 C CA . TYR A 1 91 ? -2.076 1.948 -8.816 1.00 95.06 91 TYR A CA 1
ATOM 701 C C . TYR A 1 91 ? -2.830 0.697 -9.251 1.00 95.06 91 TYR A C 1
ATOM 703 O O . TYR A 1 91 ? -3.557 0.693 -10.245 1.00 95.06 91 TYR A O 1
ATOM 711 N N . VAL A 1 92 ? -2.645 -0.372 -8.489 1.00 95.44 92 VAL A N 1
ATOM 712 C CA . VAL A 1 92 ? -3.399 -1.620 -8.594 1.00 95.44 92 VAL A CA 1
ATOM 713 C C . VAL A 1 92 ? -4.013 -1.939 -7.236 1.00 95.44 92 VAL A C 1
ATOM 715 O O . VAL A 1 92 ? -3.407 -1.645 -6.197 1.00 95.44 92 VAL A O 1
ATOM 718 N N . SER A 1 93 ? -5.225 -2.494 -7.232 1.00 96.06 93 SER A N 1
ATOM 719 C CA . SER A 1 93 ? -5.840 -2.947 -5.988 1.00 96.06 93 SER A CA 1
ATOM 720 C C . SER A 1 93 ? -5.040 -4.116 -5.427 1.00 96.06 93 SER A C 1
ATOM 722 O O . SER A 1 93 ? -4.576 -4.989 -6.162 1.00 96.06 93 SER A O 1
ATOM 724 N N . VAL A 1 94 ? -4.911 -4.181 -4.101 1.00 95.06 94 VAL A N 1
ATOM 725 C CA . VAL A 1 94 ? -4.305 -5.354 -3.458 1.00 95.06 94 VAL A CA 1
ATOM 726 C C . VAL A 1 94 ? -5.070 -6.645 -3.765 1.00 95.06 94 VAL A C 1
ATOM 728 O O . VAL A 1 94 ? -4.461 -7.711 -3.778 1.00 95.06 94 VAL A O 1
ATOM 731 N N . LYS A 1 95 ? -6.382 -6.567 -4.029 1.00 92.38 95 LYS A N 1
ATOM 732 C CA . LYS A 1 95 ? -7.215 -7.738 -4.337 1.00 92.38 95 LYS A CA 1
ATOM 733 C C . LYS A 1 95 ? -6.844 -8.362 -5.678 1.00 92.38 95 LYS A C 1
ATOM 735 O O . LYS A 1 95 ? -6.822 -9.581 -5.777 1.00 92.38 95 LYS A O 1
ATOM 740 N N . ASP A 1 96 ? -6.473 -7.543 -6.660 1.00 92.38 96 ASP A N 1
ATOM 741 C CA . ASP A 1 96 ? -6.031 -8.015 -7.980 1.00 92.38 96 ASP A CA 1
ATOM 742 C C . ASP A 1 96 ? -4.661 -8.719 -7.916 1.00 92.38 96 ASP A C 1
ATOM 744 O O . ASP A 1 96 ? -4.241 -9.388 -8.862 1.00 92.38 96 ASP A O 1
ATOM 748 N N . LEU A 1 97 ? -3.944 -8.573 -6.795 1.00 89.94 97 LEU A N 1
ATOM 749 C CA . LEU A 1 97 ? -2.651 -9.208 -6.548 1.00 89.94 97 LEU A CA 1
ATOM 750 C C . LEU A 1 97 ? -2.744 -10.468 -5.667 1.00 89.94 97 LEU A C 1
ATOM 752 O O . LEU A 1 97 ? -1.735 -11.169 -5.525 1.00 89.94 97 LEU A O 1
ATOM 756 N N . GLN A 1 98 ? -3.917 -10.801 -5.113 1.00 80.12 98 GLN A N 1
ATOM 757 C CA . GLN A 1 98 ? -4.163 -12.072 -4.405 1.00 80.12 98 GLN A CA 1
ATOM 758 C C . GLN A 1 98 ? -4.288 -13.233 -5.387 1.00 80.12 98 GLN A C 1
ATOM 760 O O . GLN A 1 98 ? -3.608 -14.258 -5.159 1.00 80.12 98 GLN A O 1
#